Protein AF-A0A938SNC1-F1 (afdb_monomer)

Mean predicted aligned error: 6.51 Å

Solvent-accessible surface area (backbone atoms only — not comparable to full-atom values): 7440 Å² total; per-residue (Å²): 130,82,92,75,80,86,64,64,40,86,34,66,100,73,58,85,70,53,73,64,35,49,52,52,16,51,51,54,41,50,50,54,52,50,52,51,36,42,78,66,65,42,88,71,49,52,56,60,59,54,48,33,50,48,23,56,65,70,39,36,53,66,60,28,25,71,65,39,97,52,37,66,61,53,46,50,62,53,40,74,70,48,81,53,77,78,53,66,74,35,69,43,55,79,89,51,32,76,94,62,23,64,58,42,55,50,52,52,52,54,48,51,55,50,53,54,52,53,59,74,67,51,75,79,86,127

Nearest PDB structures (foldseek):
  4s26-assembly1_A  TM=9.920E-01  e=8.866E-11  Arabidopsis thaliana
  3epm-assembly1_A  TM=1.001E+00  e=2.089E-06  Caulobacter vibrioides
  3epn-assembly1_B  TM=9.983E-01  e=3.201E-06  Caulobacter vibrioides
  4n7q-assembly1_A  TM=1.006E+00  e=2.666E-06  Arabidopsis thaliana
  3epm-assembly1_B  TM=1.001E+00  e=3.617E-06  Caulobacter vibrioides

Radius of gyration: 20.91 Å; Cα contacts (8 Å, |Δi|>4): 77; chains: 1; bounding box: 70×21×53 Å

pLDDT: mean 89.69, std 10.83, range [53.19, 98.12]

Sequence (126 aa):
GAAMICYVTPKEHLGLPNCDDVRQGVVASKIAAHAADVARHRPGARDRDDAISRARFAFDWDTQFQLALDPETARAYHDEALPEDAFKNAHYCSMCGPKYCAMRITGDIQQQLRDEQIDLQRPPCQ

Secondary structure (DSSP, 8-state):
--S------TTTTTS---HHHHHHHHHHHHHHHHHHHHHTT-TTTTHHHHHHHHHHHHT-HHHHHHHSSSHHHHHHHHHHH--SGGGGG-SS-TTTHHHH-HHHHHHHHHHHHHHHHHHHHSPPP-

Structure (mmCIF, N/CA/C/O backbone):
data_AF-A0A938SNC1-F1
#
_entry.id   AF-A0A938SNC1-F1
#
loop_
_atom_site.group_PDB
_atom_site.id
_atom_site.type_symbol
_atom_site.label_atom_id
_atom_site.label_alt_id
_atom_site.label_comp_id
_atom_site.label_asym_id
_atom_site.label_entity_id
_atom_site.label_seq_id
_atom_site.pdbx_PDB_ins_code
_atom_site.Cartn_x
_atom_site.Cartn_y
_atom_site.Cartn_z
_atom_site.occupancy
_atom_site.B_iso_or_equiv
_atom_site.auth_seq_id
_atom_site.auth_comp_id
_atom_site.auth_asym_id
_atom_site.auth_atom_id
_atom_site.pdbx_PDB_model_num
ATOM 1 N N . GLY A 1 1 ? -3.159 8.374 -22.625 1.00 85.56 1 GLY A N 1
ATOM 2 C CA . GLY A 1 1 ? -2.008 8.031 -21.765 1.00 85.56 1 GLY A CA 1
ATOM 3 C C . GLY A 1 1 ? -1.275 6.840 -22.344 1.00 85.56 1 GLY A C 1
ATOM 4 O O . GLY A 1 1 ? -1.827 6.203 -23.237 1.00 85.56 1 GLY A O 1
ATOM 5 N N . ALA A 1 2 ? -0.066 6.554 -21.856 1.00 92.12 2 ALA A N 1
ATOM 6 C CA . ALA A 1 2 ? 0.706 5.383 -22.274 1.00 92.12 2 ALA A CA 1
ATOM 7 C C . ALA A 1 2 ? -0.062 4.079 -21.996 1.00 92.12 2 ALA A C 1
ATOM 9 O O . ALA A 1 2 ? -0.799 3.984 -21.013 1.00 92.12 2 ALA A O 1
ATOM 10 N N . ALA A 1 3 ? 0.091 3.098 -22.887 1.00 94.25 3 ALA A N 1
ATOM 11 C CA . ALA A 1 3 ? -0.534 1.781 -22.755 1.00 94.25 3 ALA A CA 1
ATOM 12 C C . ALA A 1 3 ? 0.344 0.781 -21.982 1.00 94.25 3 ALA A C 1
ATOM 14 O O . ALA A 1 3 ? -0.158 -0.230 -21.504 1.00 94.25 3 ALA A O 1
ATOM 15 N N . MET A 1 4 ? 1.642 1.068 -21.861 1.00 96.25 4 MET A N 1
ATOM 16 C CA . MET A 1 4 ? 2.639 0.222 -21.216 1.00 96.25 4 MET A CA 1
ATOM 17 C C . MET A 1 4 ? 3.704 1.108 -20.563 1.00 96.25 4 MET A C 1
ATOM 19 O O . MET A 1 4 ? 4.060 2.151 -21.113 1.00 96.25 4 MET A O 1
ATOM 23 N N . ILE A 1 5 ? 4.183 0.693 -19.389 1.00 95.94 5 ILE A N 1
ATOM 24 C CA . ILE A 1 5 ? 5.272 1.335 -18.650 1.00 95.94 5 ILE A CA 1
ATOM 25 C C . ILE A 1 5 ? 6.378 0.288 -18.505 1.00 95.94 5 ILE A C 1
ATOM 27 O O . ILE A 1 5 ? 6.170 -0.736 -17.854 1.00 95.94 5 ILE A O 1
ATOM 31 N N . CYS A 1 6 ? 7.531 0.522 -19.134 1.00 97.75 6 CYS A N 1
ATOM 32 C CA . CYS A 1 6 ? 8.728 -0.271 -18.865 1.00 97.75 6 CYS A CA 1
ATOM 33 C C . CYS A 1 6 ? 9.261 0.127 -17.485 1.00 97.75 6 CYS A C 1
ATOM 35 O O . CYS A 1 6 ? 9.400 1.319 -17.204 1.00 97.75 6 CYS A O 1
ATOM 37 N N . TYR A 1 7 ? 9.502 -0.855 -16.619 1.00 97.31 7 TYR A N 1
ATOM 38 C CA . TYR A 1 7 ? 9.973 -0.588 -15.267 1.00 97.31 7 TYR A CA 1
ATOM 39 C C . TYR A 1 7 ? 11.442 -0.171 -15.270 1.00 97.31 7 TYR A C 1
ATOM 41 O O . TYR A 1 7 ? 12.217 -0.584 -16.129 1.00 97.31 7 TYR A O 1
ATOM 49 N N . VAL A 1 8 ? 11.812 0.631 -14.279 1.00 98.00 8 VAL A N 1
ATOM 50 C CA . VAL A 1 8 ? 13.193 1.043 -14.025 1.00 98.00 8 VAL A CA 1
ATOM 51 C C . VAL A 1 8 ? 13.594 0.479 -12.668 1.00 98.00 8 VAL A C 1
ATOM 53 O O . VAL A 1 8 ? 12.822 0.562 -11.710 1.00 98.00 8 VAL A O 1
ATOM 56 N N . THR A 1 9 ? 14.770 -0.143 -12.589 1.00 98.12 9 THR A N 1
ATOM 57 C CA . THR A 1 9 ? 15.273 -0.713 -11.328 1.00 98.12 9 THR A CA 1
ATOM 58 C C . THR A 1 9 ? 16.068 0.328 -10.535 1.00 98.12 9 THR A C 1
ATOM 60 O O . THR A 1 9 ? 16.577 1.281 -11.128 1.00 98.12 9 THR A O 1
ATOM 63 N N . PRO A 1 10 ? 16.258 0.152 -9.215 1.00 97.81 10 PRO A N 1
ATOM 64 C CA . PRO A 1 10 ? 17.120 1.038 -8.425 1.00 97.81 10 PRO A CA 1
ATOM 65 C C . PRO A 1 10 ? 18.568 1.130 -8.934 1.00 97.81 10 PRO A C 1
ATOM 67 O O . PRO A 1 10 ? 19.249 2.119 -8.677 1.00 97.81 10 PRO A O 1
ATOM 70 N N . LYS A 1 11 ? 19.040 0.109 -9.661 1.00 97.12 11 LYS A N 1
ATOM 71 C CA . LYS A 1 11 ? 20.389 0.046 -10.242 1.00 97.12 11 LYS A CA 1
ATOM 72 C C . LYS A 1 11 ? 20.491 0.583 -11.664 1.00 97.12 11 LYS A C 1
ATOM 74 O O . LYS A 1 11 ? 21.549 0.446 -12.280 1.00 97.12 11 LYS A O 1
ATOM 79 N N . GLU A 1 12 ? 19.436 1.190 -12.194 1.00 96.88 12 GLU A N 1
ATOM 80 C CA . GLU A 1 12 ? 19.498 1.815 -13.511 1.00 96.88 12 GLU A CA 1
ATOM 81 C C . GLU A 1 12 ? 20.674 2.801 -13.583 1.00 96.88 12 GLU A C 1
ATOM 83 O O . GLU A 1 12 ? 20.874 3.617 -12.685 1.00 96.88 12 GLU A O 1
ATOM 88 N N . HIS A 1 13 ? 21.482 2.684 -14.640 1.00 97.81 13 HIS A N 1
ATOM 89 C CA . HIS A 1 13 ? 22.741 3.420 -14.842 1.00 97.81 13 HIS A CA 1
ATOM 90 C C . HIS A 1 13 ? 23.876 3.134 -13.832 1.00 97.81 13 HIS A C 1
ATOM 92 O O . HIS A 1 13 ? 24.921 3.779 -13.905 1.00 97.81 13 HIS A O 1
ATOM 98 N N . LEU A 1 14 ? 23.715 2.170 -12.919 1.00 97.38 14 LEU A N 1
ATOM 99 C CA . LEU A 1 14 ? 24.711 1.815 -11.896 1.00 97.38 14 LEU A CA 1
ATOM 100 C C . LEU A 1 14 ? 25.253 0.387 -12.051 1.00 97.38 14 LEU A C 1
ATOM 102 O O . LEU A 1 14 ? 26.400 0.125 -11.694 1.00 97.38 14 LEU A O 1
ATOM 106 N N . GLY A 1 15 ? 24.462 -0.547 -12.586 1.00 95.69 15 GLY A N 1
ATOM 107 C CA . GLY A 1 15 ? 24.902 -1.922 -12.818 1.00 95.69 15 GLY A CA 1
ATOM 108 C C . GLY A 1 15 ? 23.759 -2.882 -13.136 1.00 95.69 15 GLY A C 1
ATOM 109 O O . GLY A 1 15 ? 22.617 -2.473 -13.322 1.00 95.69 15 GLY A O 1
ATOM 110 N N . LEU A 1 16 ? 24.069 -4.180 -13.188 1.00 97.69 16 LEU A N 1
ATOM 111 C CA . LEU A 1 16 ? 23.053 -5.209 -13.408 1.00 97.69 16 LEU A CA 1
ATOM 112 C C . LEU A 1 16 ? 22.197 -5.419 -12.142 1.00 97.69 16 LEU A C 1
ATOM 114 O O . LEU A 1 16 ? 22.750 -5.508 -11.036 1.00 97.69 16 LEU A O 1
ATOM 118 N N . PRO A 1 17 ? 20.862 -5.518 -12.282 1.00 97.44 17 PRO A N 1
ATOM 119 C CA . PRO A 1 17 ? 19.963 -5.744 -11.158 1.00 97.44 17 PRO A CA 1
ATOM 120 C C . PRO A 1 17 ? 20.083 -7.173 -10.614 1.00 97.44 17 PRO A C 1
ATOM 122 O O . PRO A 1 17 ? 20.299 -8.126 -11.363 1.00 97.44 17 PRO A O 1
ATOM 125 N N . ASN A 1 18 ? 19.921 -7.321 -9.300 1.00 97.44 18 ASN A N 1
ATOM 126 C CA . ASN A 1 18 ? 19.681 -8.611 -8.651 1.00 97.44 18 ASN A CA 1
ATOM 127 C C . ASN A 1 18 ? 18.163 -8.871 -8.511 1.00 97.44 18 ASN A C 1
ATOM 129 O O . ASN A 1 18 ? 17.340 -8.069 -8.954 1.00 97.44 18 ASN A O 1
ATOM 133 N N . CYS A 1 19 ? 17.778 -9.995 -7.898 1.00 97.25 19 CYS A N 1
ATOM 134 C CA . CYS A 1 19 ? 16.367 -10.359 -7.722 1.00 97.25 19 CYS A CA 1
ATOM 135 C C . CYS A 1 19 ? 15.554 -9.301 -6.952 1.00 97.25 19 CYS A C 1
ATOM 137 O O . CYS A 1 19 ? 14.408 -9.031 -7.318 1.00 97.25 19 CYS A O 1
ATOM 139 N N . ASP A 1 20 ? 16.143 -8.676 -5.932 1.00 96.56 20 ASP A N 1
ATOM 140 C CA . ASP A 1 20 ? 15.462 -7.671 -5.110 1.00 96.56 20 ASP A CA 1
ATOM 141 C C . ASP A 1 20 ? 15.265 -6.363 -5.880 1.00 96.56 20 ASP A C 1
ATOM 143 O O . ASP A 1 20 ? 14.184 -5.775 -5.831 1.00 96.56 20 ASP A O 1
ATOM 147 N N . ASP A 1 21 ? 16.265 -5.944 -6.661 1.00 97.38 21 ASP A N 1
ATOM 148 C CA . ASP A 1 21 ? 16.175 -4.766 -7.531 1.00 97.38 21 ASP A CA 1
ATOM 149 C C . ASP A 1 21 ? 15.042 -4.924 -8.561 1.00 97.38 21 ASP A C 1
ATOM 151 O O . ASP A 1 21 ? 14.286 -3.983 -8.827 1.00 97.38 21 ASP A O 1
ATOM 155 N N . VAL A 1 22 ? 14.894 -6.134 -9.118 1.00 97.75 22 VAL A N 1
ATOM 156 C CA . VAL A 1 22 ? 13.799 -6.471 -10.038 1.00 97.75 22 VAL A CA 1
ATOM 157 C C . VAL A 1 22 ? 12.452 -6.418 -9.316 1.00 97.75 22 VAL A C 1
ATOM 159 O O . VAL A 1 22 ? 11.525 -5.780 -9.821 1.00 97.75 22 VAL A O 1
ATOM 162 N N . ARG A 1 23 ? 12.328 -7.032 -8.128 1.00 96.44 23 ARG A N 1
ATOM 163 C CA . ARG A 1 23 ? 11.091 -6.998 -7.325 1.00 96.44 23 ARG A CA 1
ATOM 164 C C . ARG A 1 23 ? 10.657 -5.559 -7.045 1.00 96.44 23 ARG A C 1
ATOM 166 O O . ARG A 1 23 ? 9.507 -5.212 -7.314 1.00 96.44 23 ARG A O 1
ATOM 173 N N . GLN A 1 24 ? 11.576 -4.711 -6.584 1.00 97.19 24 GLN A N 1
ATOM 174 C CA . GLN A 1 24 ? 11.299 -3.304 -6.282 1.00 97.19 24 GLN A CA 1
ATOM 175 C C . GLN A 1 24 ? 10.834 -2.528 -7.520 1.00 97.19 24 GLN A C 1
ATOM 177 O O . GLN A 1 24 ? 9.813 -1.840 -7.464 1.00 97.19 24 GLN A O 1
ATOM 182 N N . GLY A 1 25 ? 11.522 -2.681 -8.657 1.00 97.75 25 GLY A N 1
ATOM 183 C CA . GLY A 1 25 ? 11.141 -2.014 -9.906 1.00 97.75 25 GLY A CA 1
ATOM 184 C C . GLY A 1 25 ? 9.759 -2.441 -10.420 1.00 97.75 25 GLY A C 1
ATOM 185 O O . GLY A 1 25 ? 8.956 -1.602 -10.847 1.00 97.75 25 GLY A O 1
ATOM 186 N N . VAL A 1 26 ? 9.436 -3.735 -10.322 1.00 97.69 26 VAL A N 1
ATOM 187 C CA . VAL A 1 26 ? 8.117 -4.269 -10.694 1.00 97.69 26 VAL A CA 1
ATOM 188 C C . VAL A 1 26 ? 7.022 -3.734 -9.771 1.00 97.69 26 VAL A C 1
ATOM 190 O O . VAL A 1 26 ? 5.982 -3.292 -10.263 1.00 97.69 26 VAL A O 1
ATOM 193 N N . VAL A 1 27 ? 7.232 -3.739 -8.451 1.00 97.88 27 VAL A N 1
ATOM 194 C CA . VAL A 1 27 ? 6.250 -3.213 -7.485 1.00 97.88 27 VAL A CA 1
ATOM 195 C C . VAL A 1 27 ? 6.026 -1.715 -7.703 1.00 97.88 27 VAL A C 1
ATOM 197 O O . VAL A 1 27 ? 4.874 -1.292 -7.814 1.00 97.88 27 VAL A O 1
ATOM 200 N N . ALA A 1 28 ? 7.091 -0.925 -7.869 1.00 98.12 28 ALA A N 1
ATOM 201 C CA . ALA A 1 28 ? 6.995 0.509 -8.148 1.00 98.12 28 ALA A CA 1
ATOM 202 C C . ALA A 1 28 ? 6.195 0.798 -9.428 1.00 98.12 28 ALA A C 1
ATOM 204 O O . ALA A 1 28 ? 5.319 1.666 -9.450 1.00 98.12 28 ALA A O 1
ATOM 205 N N . SER A 1 29 ? 6.426 0.019 -10.484 1.00 97.94 29 SER A N 1
ATOM 206 C CA . SER A 1 29 ? 5.712 0.194 -11.753 1.00 97.94 29 SER A CA 1
ATOM 207 C C . SER A 1 29 ? 4.252 -0.249 -11.673 1.00 97.94 29 SER A C 1
ATOM 209 O O . SER A 1 29 ? 3.392 0.386 -12.282 1.00 97.94 29 SER A O 1
ATOM 211 N N . LYS A 1 30 ? 3.934 -1.281 -10.877 1.00 97.69 30 LYS A N 1
ATOM 212 C CA . LYS A 1 30 ? 2.545 -1.660 -10.568 1.00 97.69 30 LYS A CA 1
ATOM 213 C C . LYS A 1 30 ? 1.808 -0.550 -9.818 1.00 97.69 30 LYS A C 1
ATOM 215 O O . LYS A 1 30 ? 0.655 -0.284 -10.147 1.00 97.69 30 LYS A O 1
ATOM 220 N N . ILE A 1 31 ? 2.462 0.116 -8.860 1.00 97.94 31 ILE A N 1
ATOM 221 C CA . ILE A 1 31 ? 1.899 1.289 -8.167 1.00 97.94 31 ILE A CA 1
ATOM 222 C C . ILE A 1 31 ? 1.599 2.397 -9.181 1.00 97.94 31 ILE A C 1
ATOM 224 O O . ILE A 1 31 ? 0.483 2.911 -9.212 1.00 97.94 31 ILE A O 1
ATOM 228 N N . ALA A 1 32 ? 2.566 2.736 -10.040 1.00 98.06 32 ALA A N 1
ATOM 229 C CA . ALA A 1 32 ? 2.402 3.788 -11.041 1.00 98.06 32 ALA A CA 1
ATOM 230 C C . ALA A 1 32 ? 1.270 3.482 -12.039 1.00 98.06 32 ALA A C 1
ATOM 2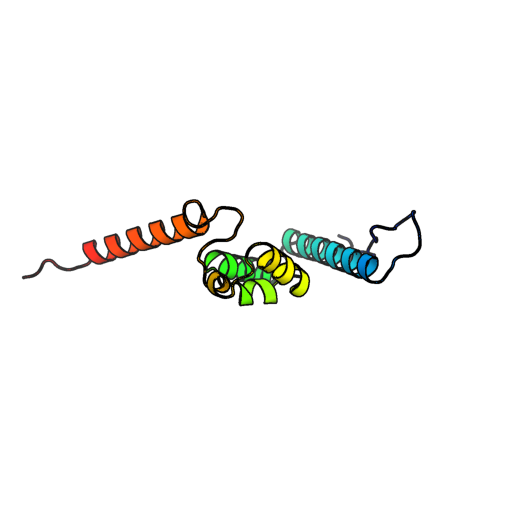32 O O . ALA A 1 32 ? 0.452 4.354 -12.337 1.00 98.06 32 ALA A O 1
ATOM 233 N N . ALA A 1 33 ? 1.194 2.241 -12.524 1.00 97.69 33 ALA A N 1
ATOM 234 C CA . ALA A 1 33 ? 0.136 1.799 -13.426 1.00 97.69 33 ALA A CA 1
ATOM 235 C C . ALA A 1 33 ? -1.249 1.871 -12.761 1.00 97.69 33 ALA A C 1
ATOM 237 O O . ALA A 1 33 ? -2.171 2.449 -13.333 1.00 97.69 33 ALA A O 1
ATOM 238 N N . HIS A 1 34 ? -1.375 1.368 -11.529 1.00 97.69 34 HIS A N 1
ATOM 239 C CA . HIS A 1 34 ? -2.621 1.421 -10.760 1.00 97.69 34 HIS A CA 1
ATOM 240 C C . HIS A 1 34 ? -3.071 2.861 -10.485 1.00 97.69 34 HIS A C 1
ATOM 242 O O . HIS A 1 34 ? -4.225 3.212 -10.720 1.00 97.69 34 HIS A O 1
ATOM 248 N N . ALA A 1 35 ? -2.149 3.734 -10.074 1.00 97.94 35 ALA A N 1
ATOM 249 C CA . ALA A 1 35 ? -2.437 5.152 -9.869 1.00 97.94 35 ALA A CA 1
ATOM 250 C C . ALA A 1 35 ? -2.943 5.826 -11.157 1.00 97.94 35 ALA A C 1
ATOM 252 O O . ALA A 1 35 ? -3.886 6.620 -11.118 1.00 97.94 35 ALA A O 1
ATOM 253 N N . ALA A 1 36 ? -2.364 5.478 -12.311 1.00 97.69 36 ALA A N 1
ATOM 254 C CA . ALA A 1 36 ? -2.837 5.956 -13.604 1.00 97.69 36 ALA A CA 1
ATOM 255 C C . ALA A 1 36 ? -4.237 5.417 -13.951 1.00 97.69 36 ALA A C 1
ATOM 257 O O . ALA A 1 36 ? -5.048 6.159 -14.509 1.00 97.69 36 ALA A O 1
ATOM 258 N N . ASP A 1 37 ? -4.548 4.163 -13.615 1.00 97.44 37 ASP A N 1
ATOM 259 C CA . ASP A 1 37 ? -5.878 3.579 -13.820 1.00 97.44 37 ASP A CA 1
ATOM 260 C C . ASP A 1 37 ? -6.947 4.266 -12.957 1.00 97.44 37 ASP A C 1
ATOM 262 O O . ASP A 1 37 ? -8.020 4.607 -13.469 1.00 97.44 37 ASP A O 1
ATOM 266 N N . VAL A 1 38 ? -6.629 4.559 -11.691 1.00 97.75 38 VAL A N 1
ATOM 267 C CA . VAL A 1 38 ? -7.492 5.326 -10.779 1.00 97.75 38 VAL A CA 1
ATOM 268 C C . VAL A 1 38 ? -7.713 6.749 -11.297 1.00 97.75 38 VAL A C 1
ATOM 270 O O . VAL A 1 38 ? -8.858 7.179 -11.422 1.00 97.75 38 VAL A O 1
ATOM 273 N N . ALA A 1 39 ? -6.650 7.469 -11.673 1.00 97.25 39 ALA A N 1
ATOM 274 C CA . ALA A 1 39 ? -6.750 8.838 -12.194 1.00 97.25 39 ALA A CA 1
ATOM 275 C C . ALA A 1 39 ? -7.570 8.923 -13.495 1.00 97.25 39 ALA A C 1
ATOM 277 O O . ALA A 1 39 ? -8.230 9.924 -13.779 1.00 97.25 39 ALA A O 1
ATOM 278 N N . ARG A 1 40 ? -7.555 7.852 -14.294 1.00 96.31 40 ARG A N 1
ATOM 279 C CA . ARG A 1 40 ? -8.342 7.728 -15.526 1.00 96.31 40 ARG A CA 1
ATOM 280 C C . ARG A 1 40 ? -9.760 7.213 -15.297 1.00 96.31 40 ARG A C 1
ATOM 282 O O . ARG A 1 40 ? -10.473 7.031 -16.280 1.00 96.31 40 ARG A O 1
ATOM 289 N N . HIS A 1 41 ? -10.162 7.001 -14.044 1.00 96.00 41 HIS A N 1
ATOM 290 C CA . HIS A 1 41 ? -11.488 6.514 -13.671 1.00 96.00 41 HIS A CA 1
ATOM 291 C C . HIS A 1 41 ? -11.837 5.192 -14.370 1.00 96.00 41 HIS A C 1
ATOM 293 O O . HIS A 1 41 ? -12.957 5.002 -14.847 1.00 96.00 41 HIS A O 1
ATOM 299 N N . ARG A 1 42 ? -10.865 4.274 -14.487 1.00 96.31 42 ARG A N 1
ATOM 300 C CA . ARG A 1 42 ? -11.146 2.961 -15.075 1.00 96.31 42 ARG A CA 1
ATOM 301 C C . ARG A 1 42 ? -12.133 2.193 -14.185 1.00 96.31 42 ARG A C 1
ATOM 303 O O . ARG A 1 42 ? -11.968 2.210 -12.962 1.00 96.31 42 ARG A O 1
ATOM 310 N N . PRO A 1 43 ? -13.145 1.521 -14.766 1.00 97.81 43 PRO A N 1
ATOM 311 C CA . PRO A 1 43 ? -14.102 0.740 -13.988 1.00 97.81 43 PRO A CA 1
ATOM 312 C C . PRO A 1 43 ? -13.389 -0.280 -13.093 1.00 97.81 43 PRO A C 1
ATOM 314 O O . PRO A 1 43 ? -12.500 -0.989 -13.560 1.00 97.81 43 PRO A O 1
ATOM 317 N N . GLY A 1 44 ? -13.755 -0.317 -11.812 1.00 96.69 44 GLY A N 1
ATOM 318 C CA . GLY A 1 44 ? -13.185 -1.225 -10.811 1.00 96.69 44 GLY A CA 1
ATOM 319 C C . GLY A 1 44 ? -11.773 -0.884 -10.320 1.00 96.69 44 GLY A C 1
ATOM 320 O O . GLY A 1 44 ? -11.267 -1.546 -9.418 1.00 96.69 44 GLY A O 1
ATOM 321 N N . ALA A 1 45 ? -11.126 0.164 -10.849 1.00 96.44 45 ALA A N 1
ATOM 322 C CA . ALA A 1 45 ? -9.759 0.513 -10.453 1.00 96.44 45 ALA A CA 1
ATOM 323 C C . ALA A 1 45 ? -9.647 0.885 -8.969 1.00 96.44 45 ALA A C 1
ATOM 325 O O . ALA A 1 45 ? -8.619 0.628 -8.365 1.00 96.44 45 ALA A O 1
ATOM 326 N N . ARG A 1 46 ? -10.701 1.457 -8.374 1.00 97.38 46 ARG A N 1
ATOM 327 C CA . ARG A 1 46 ? -10.722 1.857 -6.957 1.00 97.38 46 ARG A CA 1
ATOM 328 C C . ARG A 1 46 ? -11.195 0.766 -6.002 1.00 97.38 46 ARG A C 1
ATOM 330 O O . ARG A 1 46 ? -11.033 0.921 -4.796 1.00 97.38 46 ARG A O 1
ATOM 337 N N . ASP A 1 47 ? -11.762 -0.329 -6.505 1.00 97.69 47 ASP A N 1
ATOM 338 C CA . ASP A 1 47 ? -12.413 -1.338 -5.660 1.00 97.69 47 ASP A CA 1
ATOM 339 C C . ASP A 1 47 ? -11.425 -1.943 -4.660 1.00 97.69 47 ASP A C 1
ATOM 341 O O . ASP A 1 47 ? -11.747 -2.148 -3.486 1.00 97.69 47 ASP A O 1
ATOM 345 N N . ARG A 1 48 ? -10.189 -2.171 -5.118 1.00 96.38 48 ARG A N 1
ATOM 346 C CA . ARG A 1 48 ? -9.095 -2.660 -4.285 1.00 96.38 48 ARG A CA 1
ATOM 347 C C . ARG A 1 48 ? -8.652 -1.633 -3.245 1.00 96.38 48 ARG A C 1
ATOM 349 O O . ARG A 1 48 ? -8.448 -2.020 -2.098 1.00 96.38 48 ARG A O 1
ATOM 356 N N . ASP A 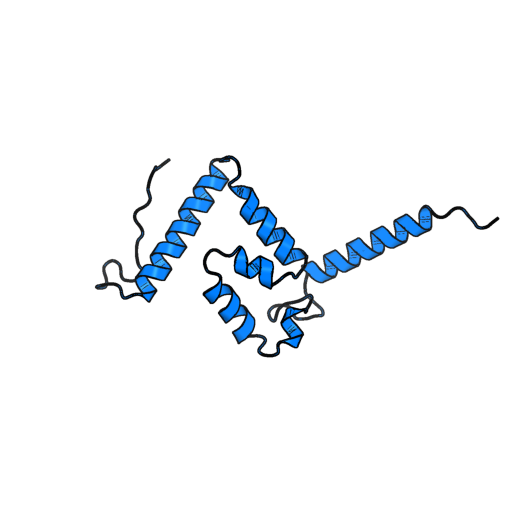1 49 ? -8.508 -0.361 -3.619 1.00 97.94 49 ASP A N 1
ATOM 357 C CA . ASP A 1 49 ? -8.142 0.738 -2.711 1.00 97.94 49 ASP A CA 1
ATOM 358 C C . ASP A 1 49 ? -9.183 0.911 -1.607 1.00 97.94 49 ASP A C 1
ATOM 360 O O . ASP A 1 49 ? -8.844 1.055 -0.430 1.00 97.94 49 ASP A O 1
ATOM 364 N N . ASP A 1 50 ? -10.460 0.844 -1.971 1.00 98.00 50 ASP A N 1
ATOM 365 C CA . ASP A 1 50 ? -11.548 0.959 -1.016 1.00 98.00 50 ASP A CA 1
ATOM 366 C C . ASP A 1 50 ? -11.609 -0.290 -0.117 1.00 98.00 50 ASP A C 1
ATOM 368 O O . ASP A 1 50 ? -11.830 -0.172 1.088 1.00 98.00 50 ASP A O 1
ATOM 372 N N . ALA A 1 51 ? -11.361 -1.491 -0.657 1.00 98.12 51 ALA A N 1
ATOM 373 C CA . ALA A 1 51 ? -11.311 -2.728 0.125 1.00 98.12 51 ALA A CA 1
ATOM 374 C C . ALA A 1 51 ? -10.156 -2.737 1.138 1.00 98.12 51 ALA A C 1
ATOM 376 O O . ALA A 1 51 ? -10.389 -3.005 2.317 1.00 98.12 51 ALA A O 1
ATOM 377 N N . ILE A 1 52 ? -8.937 -2.383 0.716 1.00 97.81 52 ILE A N 1
ATOM 378 C CA . ILE A 1 52 ? -7.781 -2.327 1.623 1.00 97.81 52 ILE A CA 1
ATOM 379 C C . ILE A 1 52 ? -7.941 -1.211 2.662 1.00 97.81 52 ILE A C 1
ATOM 381 O O . ILE A 1 52 ? -7.542 -1.380 3.811 1.00 97.81 52 ILE A O 1
ATOM 385 N N . SER A 1 53 ? -8.577 -0.093 2.298 1.00 97.25 53 SER A N 1
ATOM 386 C CA . SER A 1 53 ? -8.864 1.002 3.233 1.00 97.25 53 SER A CA 1
ATOM 387 C C . SER A 1 53 ? -9.917 0.613 4.271 1.00 97.25 53 SER A C 1
ATOM 389 O O . SER A 1 53 ? -9.768 0.953 5.444 1.00 97.25 53 SER A O 1
ATOM 391 N N . ARG A 1 54 ? -10.950 -0.145 3.873 1.00 96.81 54 ARG A N 1
ATOM 392 C CA . ARG A 1 54 ? -11.928 -0.720 4.810 1.00 96.81 54 ARG A CA 1
ATOM 393 C C . ARG A 1 54 ? -11.272 -1.709 5.771 1.00 96.81 54 ARG A C 1
ATOM 395 O O . ARG A 1 54 ? -11.497 -1.593 6.971 1.00 96.81 54 ARG A O 1
ATOM 402 N N . ALA A 1 55 ? -10.432 -2.615 5.267 1.00 95.62 55 ALA A N 1
ATOM 403 C CA . ALA A 1 55 ? -9.683 -3.556 6.104 1.00 95.62 55 ALA A CA 1
ATOM 404 C C . ALA A 1 55 ? -8.785 -2.820 7.113 1.00 95.62 55 ALA A C 1
ATOM 406 O O . ALA A 1 55 ? -8.810 -3.125 8.303 1.00 95.62 55 ALA A O 1
ATOM 407 N N . ARG A 1 56 ? -8.086 -1.767 6.665 1.00 94.44 56 ARG A N 1
ATOM 408 C CA . ARG A 1 56 ? -7.262 -0.909 7.527 1.00 94.44 56 ARG A CA 1
ATOM 409 C C . ARG A 1 56 ? -8.065 -0.257 8.651 1.00 94.44 56 ARG A C 1
ATOM 411 O O . ARG A 1 56 ? -7.619 -0.261 9.793 1.00 94.44 56 ARG A O 1
ATOM 418 N N . PHE A 1 57 ? -9.232 0.305 8.338 1.00 94.38 57 PHE A N 1
ATOM 419 C CA . PHE A 1 57 ? -10.089 0.942 9.342 1.00 94.38 57 PHE A CA 1
ATOM 420 C C . PHE A 1 57 ? -10.678 -0.071 10.333 1.00 94.38 57 PHE A C 1
ATOM 422 O O . PHE A 1 57 ? -10.812 0.232 11.514 1.00 94.38 57 PHE A O 1
ATOM 429 N N . ALA A 1 58 ? -10.993 -1.280 9.862 1.00 92.25 58 ALA A N 1
ATOM 430 C CA . ALA A 1 58 ? -11.491 -2.376 10.688 1.00 92.25 58 ALA A CA 1
ATOM 431 C C . ALA A 1 58 ? -10.396 -3.086 11.505 1.00 92.25 58 ALA A C 1
ATOM 433 O O . ALA A 1 58 ? -10.722 -3.948 12.315 1.00 92.25 58 ALA A O 1
ATOM 434 N N . PH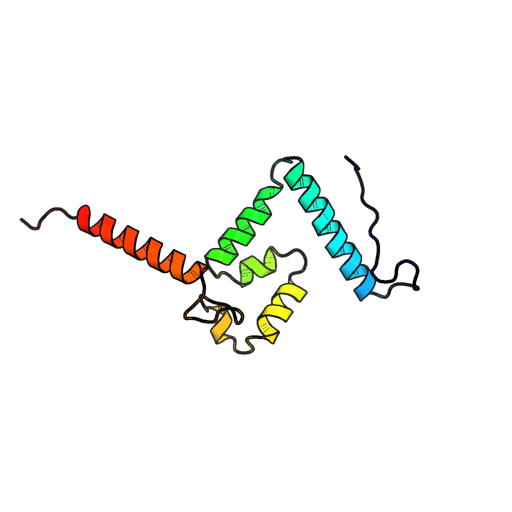E A 1 59 ? -9.121 -2.723 11.314 1.00 91.69 59 PHE A N 1
ATOM 435 C CA . PHE A 1 59 ? -7.964 -3.421 11.884 1.00 91.69 59 PHE A CA 1
ATOM 436 C C . PHE A 1 59 ? -7.894 -4.908 11.492 1.00 91.69 59 PHE A C 1
ATOM 438 O O . PHE A 1 59 ? -7.364 -5.733 12.230 1.00 91.69 59 PHE A O 1
ATOM 445 N N . ASP A 1 60 ? -8.406 -5.243 10.306 1.00 92.38 60 ASP A N 1
ATOM 446 C CA . ASP A 1 60 ? -8.248 -6.561 9.695 1.00 92.38 60 ASP A CA 1
ATOM 447 C C . ASP A 1 60 ? -6.899 -6.616 8.965 1.00 92.38 60 ASP A C 1
ATOM 449 O O . ASP A 1 60 ? -6.777 -6.320 7.768 1.00 92.38 60 ASP A O 1
ATOM 453 N N . TRP A 1 61 ? -5.859 -6.931 9.736 1.00 90.12 61 TRP A N 1
ATOM 454 C CA . TRP A 1 61 ? -4.477 -6.961 9.267 1.00 90.12 61 TRP A CA 1
ATOM 455 C C . TRP A 1 61 ? -4.260 -8.003 8.172 1.00 90.12 61 TRP A C 1
ATOM 457 O O . TRP A 1 61 ? -3.605 -7.708 7.172 1.00 90.12 61 TRP A O 1
ATOM 467 N N . ASP A 1 62 ? -4.841 -9.195 8.307 1.00 91.38 62 ASP A N 1
ATOM 468 C CA . ASP A 1 62 ? -4.652 -10.265 7.330 1.00 91.38 62 ASP A CA 1
ATOM 469 C C . ASP A 1 62 ? -5.272 -9.921 5.979 1.00 91.38 62 ASP A C 1
ATOM 471 O O . ASP A 1 62 ? -4.589 -10.050 4.956 1.00 91.38 62 ASP A O 1
ATOM 475 N N . THR A 1 63 ? -6.500 -9.393 5.956 1.00 94.88 63 THR A N 1
ATOM 476 C CA . THR A 1 63 ? -7.105 -8.907 4.710 1.00 94.88 63 THR A CA 1
ATOM 477 C C . THR A 1 63 ? -6.316 -7.726 4.145 1.00 94.88 63 THR A C 1
ATOM 479 O O . THR A 1 63 ? -6.091 -7.656 2.934 1.00 94.88 63 THR A O 1
ATOM 482 N N . GLN A 1 64 ? -5.823 -6.811 4.991 1.00 95.12 64 GLN A N 1
ATOM 483 C CA . GLN A 1 64 ? -4.982 -5.702 4.534 1.00 95.12 64 GLN A CA 1
ATOM 484 C C . GLN A 1 64 ? -3.709 -6.205 3.833 1.00 95.12 64 GLN A C 1
ATOM 486 O O . GLN A 1 64 ? -3.359 -5.692 2.766 1.00 95.12 64 GLN A O 1
ATOM 491 N N . PHE A 1 65 ? -3.022 -7.201 4.400 1.00 94.88 65 PHE A N 1
ATOM 492 C CA . PHE A 1 65 ? -1.814 -7.775 3.807 1.00 94.88 65 PHE A CA 1
ATOM 493 C C . PHE A 1 65 ? -2.119 -8.525 2.514 1.00 94.88 65 PHE A C 1
ATOM 495 O O . PHE A 1 65 ? -1.422 -8.323 1.524 1.00 94.88 65 PHE A O 1
ATOM 502 N N . GLN A 1 66 ? -3.182 -9.332 2.483 1.00 95.62 66 GLN A N 1
ATOM 503 C CA . GLN A 1 66 ? -3.604 -10.053 1.277 1.00 95.62 66 GLN A CA 1
ATOM 504 C C . GLN A 1 66 ? -3.930 -9.107 0.116 1.00 95.62 66 GLN A C 1
ATOM 506 O O . GLN A 1 66 ? -3.625 -9.409 -1.037 1.00 95.62 66 GLN A O 1
ATOM 511 N N . LEU A 1 67 ? -4.520 -7.946 0.414 1.00 96.62 67 LEU A N 1
ATOM 512 C CA . LEU A 1 67 ? -4.854 -6.939 -0.589 1.00 96.62 67 LEU A CA 1
ATOM 513 C C . LEU A 1 67 ? -3.665 -6.057 -0.992 1.00 96.62 67 LEU A C 1
ATOM 515 O O . LEU A 1 67 ? -3.782 -5.334 -1.985 1.00 96.62 67 LEU A O 1
ATOM 519 N N . ALA A 1 68 ? -2.532 -6.088 -0.284 1.00 96.00 68 ALA A N 1
ATOM 520 C CA . ALA A 1 68 ? -1.353 -5.280 -0.600 1.00 96.00 68 ALA A CA 1
ATOM 521 C C . ALA A 1 68 ? -0.695 -5.693 -1.931 1.00 96.00 68 ALA A C 1
ATOM 523 O O . ALA A 1 68 ? -0.909 -6.783 -2.453 1.00 96.00 68 ALA A O 1
ATOM 524 N N . LEU A 1 69 ? 0.075 -4.787 -2.552 1.00 94.69 69 LEU A N 1
ATOM 525 C CA . LEU A 1 69 ? 0.811 -5.093 -3.797 1.00 94.69 69 LEU A CA 1
ATOM 526 C C . LEU A 1 69 ? 1.994 -6.030 -3.554 1.00 94.69 69 LEU A C 1
ATOM 528 O O . LEU A 1 69 ? 2.388 -6.757 -4.463 1.00 94.69 69 LEU A O 1
ATOM 532 N N . ASP A 1 70 ? 2.516 -5.990 -2.333 1.00 95.81 70 ASP A N 1
ATOM 533 C CA . ASP A 1 70 ? 3.550 -6.873 -1.826 1.00 95.81 70 ASP A CA 1
ATOM 534 C C . ASP A 1 70 ? 3.155 -7.341 -0.407 1.00 95.81 70 ASP A C 1
ATOM 536 O O . ASP A 1 70 ? 3.465 -6.664 0.580 1.00 95.81 70 ASP A O 1
ATOM 540 N N . PRO A 1 71 ? 2.395 -8.450 -0.296 1.00 95.31 71 PRO A N 1
ATOM 541 C CA . PRO A 1 71 ? 1.915 -8.963 0.989 1.00 95.31 71 PRO A CA 1
ATOM 542 C C . PRO A 1 71 ? 3.032 -9.365 1.954 1.00 95.31 71 PRO A C 1
ATOM 544 O O . PRO A 1 71 ? 2.900 -9.167 3.161 1.00 95.31 71 PRO A O 1
ATOM 547 N N . GLU A 1 72 ? 4.128 -9.927 1.435 1.00 93.25 72 GLU A N 1
ATOM 548 C CA . GLU A 1 72 ? 5.247 -10.402 2.255 1.00 93.25 72 GLU A CA 1
ATOM 549 C C . GLU A 1 72 ? 5.957 -9.227 2.924 1.00 93.25 72 GLU A C 1
ATOM 551 O O . GLU A 1 72 ? 6.161 -9.247 4.1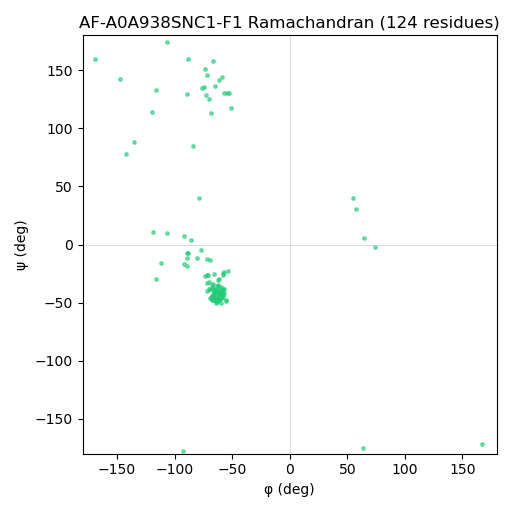36 1.00 93.25 72 GLU A O 1
ATOM 556 N N . THR A 1 73 ? 6.263 -8.171 2.163 1.00 93.81 73 THR A N 1
ATOM 557 C CA . THR A 1 73 ? 6.891 -6.965 2.715 1.00 93.81 73 THR A CA 1
ATOM 558 C C . THR A 1 73 ? 5.969 -6.256 3.703 1.00 93.81 73 THR A C 1
ATOM 560 O O . THR A 1 73 ? 6.421 -5.839 4.767 1.00 93.81 73 THR A O 1
ATOM 563 N N . ALA A 1 74 ? 4.672 -6.150 3.396 1.00 93.19 74 ALA A N 1
ATOM 564 C CA . ALA A 1 74 ? 3.714 -5.507 4.294 1.00 93.19 74 ALA A CA 1
ATOM 565 C C . ALA A 1 74 ? 3.617 -6.225 5.651 1.00 93.19 74 ALA A C 1
ATOM 567 O O . ALA A 1 74 ? 3.582 -5.565 6.691 1.00 93.19 74 ALA A O 1
ATOM 568 N N . ARG A 1 75 ? 3.616 -7.564 5.640 1.00 91.06 75 ARG A N 1
ATOM 569 C CA . ARG A 1 75 ? 3.614 -8.382 6.857 1.00 91.06 75 ARG A CA 1
ATOM 570 C C . ARG A 1 75 ? 4.936 -8.266 7.613 1.00 91.06 75 ARG A C 1
ATOM 572 O O . ARG A 1 75 ? 4.918 -8.019 8.811 1.00 91.06 75 ARG A O 1
ATOM 579 N N . ALA A 1 76 ? 6.067 -8.359 6.912 1.00 91.50 76 ALA A N 1
ATOM 580 C CA . ALA A 1 76 ? 7.389 -8.250 7.524 1.00 91.50 76 ALA A CA 1
ATOM 581 C C . ALA A 1 76 ? 7.578 -6.918 8.272 1.00 91.50 76 ALA A C 1
ATOM 583 O O . ALA A 1 76 ? 8.039 -6.923 9.408 1.00 91.50 76 ALA A O 1
ATOM 584 N N . TYR A 1 77 ? 7.164 -5.791 7.683 1.00 90.88 77 TYR A N 1
ATOM 585 C CA . TYR A 1 77 ? 7.274 -4.475 8.329 1.00 90.88 77 TYR A CA 1
ATOM 586 C C . TYR A 1 77 ? 6.329 -4.290 9.515 1.00 90.88 77 TYR A C 1
ATOM 588 O O . TYR A 1 77 ? 6.660 -3.581 10.463 1.00 90.88 77 TYR A O 1
ATOM 596 N N . HIS A 1 78 ? 5.147 -4.903 9.474 1.00 87.12 78 HIS A N 1
ATOM 597 C CA . HIS A 1 78 ? 4.256 -4.905 10.628 1.00 87.12 78 HIS A CA 1
ATOM 598 C C . HIS A 1 78 ? 4.862 -5.711 11.787 1.00 87.12 78 HIS A C 1
ATOM 600 O O . HIS A 1 78 ? 4.922 -5.226 12.918 1.00 87.12 78 HIS A O 1
ATOM 606 N N . ASP A 1 79 ? 5.350 -6.914 11.484 1.00 84.56 79 ASP A N 1
ATOM 607 C CA . ASP A 1 79 ? 5.836 -7.868 12.480 1.00 84.56 79 ASP A CA 1
ATOM 608 C C . ASP A 1 79 ? 7.202 -7.457 13.067 1.00 84.56 79 ASP A C 1
ATOM 610 O O . ASP A 1 79 ? 7.479 -7.755 14.228 1.00 84.56 79 ASP A O 1
ATOM 614 N N . GLU A 1 80 ? 8.029 -6.701 12.329 1.00 83.56 80 GLU A N 1
ATOM 615 C CA . GLU A 1 80 ? 9.291 -6.127 12.832 1.00 83.56 80 GLU A CA 1
ATOM 616 C C . GLU A 1 80 ? 9.072 -5.243 14.071 1.00 83.56 80 GLU A C 1
ATOM 618 O O . GLU A 1 80 ? 9.867 -5.263 15.011 1.00 83.56 80 GLU A O 1
ATOM 623 N N . ALA A 1 81 ? 7.978 -4.479 14.093 1.00 70.44 81 ALA A N 1
ATOM 624 C CA . ALA A 1 81 ? 7.693 -3.539 15.170 1.00 70.44 81 ALA A CA 1
ATOM 625 C C . ALA A 1 81 ? 6.848 -4.137 16.310 1.00 70.44 81 ALA A C 1
ATOM 627 O O . ALA A 1 81 ? 6.770 -3.532 17.382 1.00 70.44 81 ALA A O 1
ATOM 628 N N . LEU A 1 82 ? 6.186 -5.278 16.086 1.00 65.75 82 LEU A N 1
ATOM 629 C CA . LEU A 1 82 ? 5.248 -5.910 17.022 1.00 65.75 82 LEU A CA 1
ATOM 630 C C . LEU A 1 82 ? 5.390 -7.448 16.967 1.00 65.75 82 LEU A C 1
ATOM 632 O O . LEU A 1 82 ? 4.556 -8.117 16.360 1.00 65.75 82 LEU A O 1
ATOM 636 N N . PRO A 1 83 ? 6.427 -8.027 17.604 1.00 60.62 83 PRO A N 1
ATOM 637 C CA . PRO A 1 83 ? 6.764 -9.447 17.455 1.00 60.62 83 PRO A CA 1
ATOM 638 C C . PRO A 1 83 ? 5.793 -10.428 18.137 1.00 60.62 83 PRO A C 1
ATOM 640 O O . PRO A 1 83 ? 5.875 -11.627 17.882 1.00 60.62 83 PRO A O 1
ATOM 643 N N . GLU A 1 84 ? 4.885 -9.969 19.006 1.00 63.66 84 GLU A N 1
ATOM 644 C CA . GLU A 1 84 ? 3.913 -10.859 19.656 1.00 63.66 84 GLU A CA 1
ATOM 645 C C . GLU A 1 84 ? 2.627 -11.000 18.827 1.00 63.66 84 GLU A C 1
ATOM 647 O O . GLU A 1 84 ? 1.968 -10.011 18.497 1.00 63.66 84 GLU A O 1
ATOM 652 N N . ASP A 1 85 ? 2.199 -12.245 18.585 1.00 60.91 85 ASP A N 1
ATOM 653 C CA . ASP A 1 85 ? 0.938 -12.581 17.900 1.00 60.91 85 ASP A CA 1
ATOM 654 C C . ASP A 1 85 ? -0.300 -11.920 18.537 1.00 60.91 85 ASP A C 1
ATOM 656 O O . ASP A 1 85 ? -1.309 -11.704 17.863 1.00 60.91 85 ASP A O 1
ATOM 660 N N . ALA A 1 86 ? -0.217 -11.539 19.818 1.00 57.81 86 ALA A N 1
ATOM 661 C CA . ALA A 1 86 ? -1.261 -10.809 20.533 1.00 57.81 86 ALA A CA 1
ATOM 662 C C . ALA A 1 86 ? -1.628 -9.466 19.868 1.00 57.81 86 ALA A C 1
ATOM 664 O O . ALA A 1 86 ? -2.766 -9.010 19.997 1.00 57.81 86 ALA A O 1
ATOM 665 N N . PHE A 1 87 ? -0.709 -8.850 19.115 1.00 61.41 87 PHE A N 1
ATOM 666 C CA . PHE A 1 87 ? -0.948 -7.565 18.457 1.00 61.41 87 PHE A CA 1
ATOM 667 C C . PHE A 1 87 ? -1.574 -7.677 17.062 1.00 61.41 87 PHE A C 1
ATOM 669 O O . PHE A 1 87 ? -2.026 -6.669 16.528 1.00 61.41 87 PHE A O 1
ATOM 676 N N . LYS A 1 88 ? -1.718 -8.885 16.501 1.00 62.78 88 LYS A N 1
ATOM 677 C CA . LYS A 1 88 ? -2.445 -9.096 15.232 1.00 62.78 88 LYS A CA 1
ATOM 678 C C . LYS A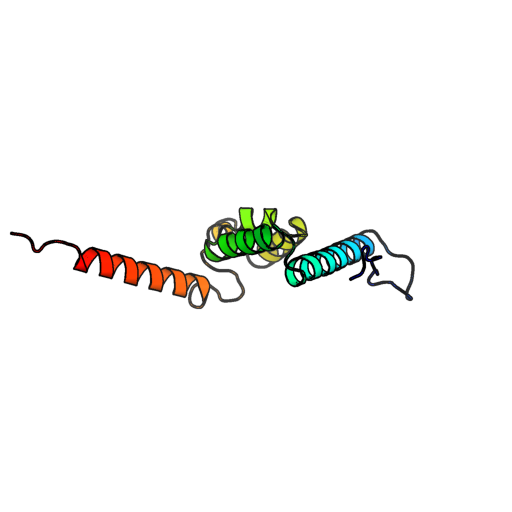 1 88 ? -3.953 -8.865 15.355 1.00 62.78 88 LYS A C 1
ATOM 680 O O . LYS A 1 88 ? -4.624 -8.714 14.347 1.00 62.78 88 LYS A O 1
ATOM 685 N N . ASN A 1 89 ? -4.472 -8.788 16.580 1.00 65.19 89 ASN A N 1
ATOM 686 C CA . ASN A 1 89 ? -5.847 -8.373 16.874 1.00 65.19 89 ASN A CA 1
ATOM 687 C C . ASN A 1 89 ? -5.909 -6.963 17.492 1.00 65.19 89 ASN A C 1
ATOM 689 O O . ASN A 1 89 ? -6.945 -6.558 18.018 1.00 65.19 89 ASN A O 1
ATOM 693 N N . ALA A 1 90 ? -4.799 -6.215 17.499 1.00 71.50 90 ALA A N 1
ATOM 694 C CA . ALA A 1 90 ? -4.770 -4.891 18.100 1.00 71.50 90 ALA A CA 1
ATOM 695 C C . ALA A 1 90 ? -5.454 -3.859 17.197 1.00 71.50 90 ALA A C 1
ATOM 697 O O . ALA A 1 90 ? -5.153 -3.734 16.009 1.00 71.50 90 ALA A O 1
ATOM 698 N N . HIS A 1 91 ? -6.299 -3.027 17.807 1.00 79.31 91 HIS A N 1
ATOM 699 C CA . HIS A 1 91 ? -6.887 -1.845 17.173 1.00 79.31 91 HIS A CA 1
ATOM 700 C C . HIS A 1 91 ? -5.914 -0.650 17.132 1.00 79.31 91 HIS A C 1
ATOM 702 O O . HIS A 1 91 ? -6.290 0.485 17.430 1.00 79.31 91 HIS A O 1
ATOM 708 N N . TYR A 1 92 ? -4.631 -0.903 16.862 1.00 78.19 92 TYR A N 1
ATOM 709 C CA . TYR A 1 92 ? -3.581 0.101 16.681 1.00 78.19 92 TYR A CA 1
ATOM 710 C C . TYR A 1 92 ? -2.310 -0.550 16.117 1.00 78.19 92 TYR A C 1
ATOM 712 O O . TYR A 1 92 ? -2.104 -1.748 16.270 1.00 78.19 92 TYR A O 1
ATOM 720 N N . CYS A 1 93 ? -1.430 0.251 15.515 1.00 81.38 93 CYS A N 1
ATOM 721 C CA . CYS A 1 93 ? -0.065 -0.159 15.171 1.00 81.38 93 CYS A CA 1
ATOM 722 C C . CYS A 1 93 ? 0.971 0.485 16.103 1.00 81.38 93 CYS A C 1
ATOM 724 O O . CYS A 1 93 ? 0.656 1.382 16.895 1.00 81.38 93 CYS A O 1
ATOM 726 N N . SER A 1 94 ? 2.231 0.076 15.953 1.00 82.12 94 SER A N 1
ATOM 727 C CA . SER A 1 94 ? 3.383 0.615 16.687 1.00 82.12 94 SER A CA 1
ATOM 728 C C . SER A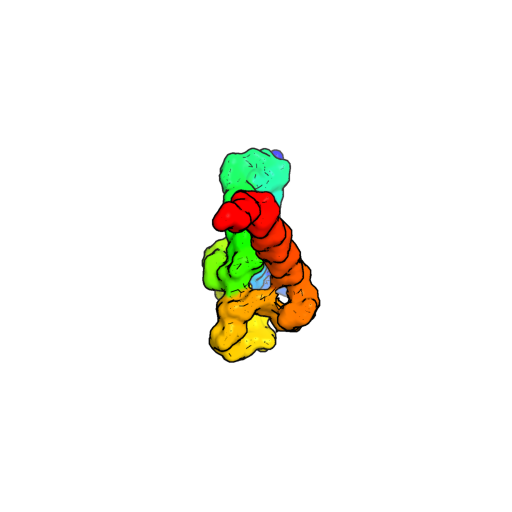 1 94 ? 3.593 2.124 16.503 1.00 82.12 94 SER A C 1
ATOM 730 O O . SER A 1 94 ? 4.142 2.767 17.391 1.00 82.12 94 SER A O 1
ATOM 732 N N 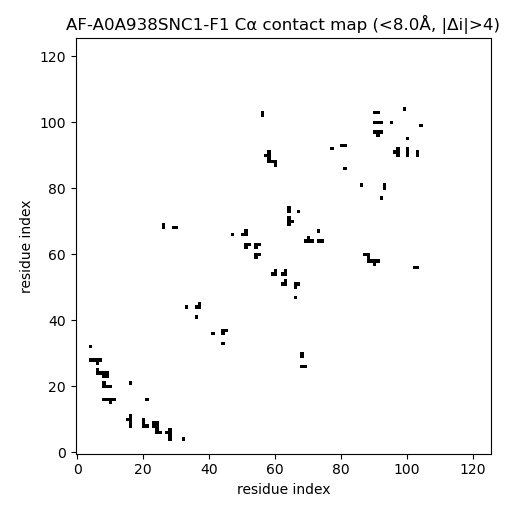. MET A 1 95 ? 3.115 2.713 15.400 1.00 85.00 95 MET A N 1
ATOM 733 C CA . MET A 1 95 ? 3.349 4.129 15.080 1.00 85.00 95 MET A CA 1
ATOM 734 C C . MET A 1 95 ? 2.680 5.105 16.056 1.00 85.00 95 MET A C 1
ATOM 736 O O . MET A 1 95 ? 3.284 6.100 16.442 1.00 85.00 95 MET A O 1
ATOM 740 N N . CYS A 1 96 ? 1.425 4.854 16.438 1.00 86.75 96 CYS A N 1
ATOM 741 C CA . CYS A 1 96 ? 0.661 5.748 17.326 1.00 86.75 96 CYS A CA 1
ATOM 742 C C . CYS A 1 96 ? 0.399 5.124 18.703 1.00 86.75 96 CYS A C 1
ATOM 744 O O . CYS A 1 96 ? -0.000 5.822 19.640 1.00 86.75 96 CYS A O 1
ATOM 746 N N . GLY A 1 97 ? 0.585 3.807 18.821 1.00 82.94 97 GLY A N 1
ATOM 747 C CA . GLY A 1 97 ? 0.231 3.051 20.010 1.00 82.94 97 GLY A CA 1
ATOM 748 C C . GLY A 1 97 ? -1.276 3.066 20.301 1.00 82.94 97 GLY A C 1
ATOM 749 O O . GLY A 1 97 ? -2.078 3.609 19.533 1.00 82.94 97 GLY A O 1
ATOM 750 N N . PRO A 1 98 ? -1.689 2.487 21.440 1.00 84.44 98 PRO A N 1
ATOM 751 C CA . PRO A 1 98 ? -3.099 2.325 21.760 1.00 84.44 98 PRO A CA 1
ATOM 752 C C . PRO A 1 98 ? -3.803 3.672 21.908 1.00 84.44 98 PRO A C 1
ATOM 754 O O . PRO A 1 98 ? -4.846 3.889 21.313 1.00 84.44 98 PRO A O 1
ATOM 757 N N . LYS A 1 99 ? -3.241 4.612 22.672 1.00 84.56 99 LYS A N 1
ATOM 758 C CA . LYS A 1 99 ? -3.965 5.824 23.091 1.00 84.56 99 LYS A CA 1
ATOM 759 C C . LYS A 1 99 ? -4.222 6.840 21.975 1.00 84.56 99 LYS A C 1
ATOM 761 O O . LYS A 1 99 ? -5.181 7.593 22.092 1.00 84.56 99 LYS A O 1
ATOM 766 N N . TYR A 1 100 ? -3.395 6.870 20.931 1.00 89.94 100 TYR A N 1
ATOM 767 C CA . TYR A 1 100 ? -3.389 7.961 19.947 1.00 89.94 100 TYR A CA 1
ATOM 768 C C . TYR A 1 100 ? -3.715 7.511 18.518 1.00 89.94 100 TYR A C 1
ATOM 770 O O . TYR A 1 100 ? -3.554 8.282 17.575 1.00 89.94 100 TYR A O 1
ATOM 778 N N . CYS A 1 101 ? -4.176 6.271 18.324 1.00 92.62 101 CYS A N 1
ATOM 779 C CA . CYS A 1 101 ? -4.584 5.804 17.004 1.00 92.62 101 CYS A CA 1
ATOM 780 C C . CYS A 1 101 ? -5.862 6.525 16.534 1.00 92.62 101 CYS A C 1
ATOM 782 O O . CYS A 1 101 ? -6.946 6.303 17.071 1.00 92.62 101 CYS A O 1
ATOM 784 N N . ALA A 1 102 ? -5.745 7.351 15.490 1.00 92.38 102 ALA A N 1
ATOM 785 C CA . ALA A 1 102 ? -6.857 8.142 14.957 1.00 92.38 102 ALA A CA 1
ATOM 786 C C . ALA A 1 102 ? -8.042 7.287 14.471 1.00 92.38 102 ALA A C 1
ATOM 788 O O . ALA A 1 102 ? -9.197 7.642 14.707 1.00 92.38 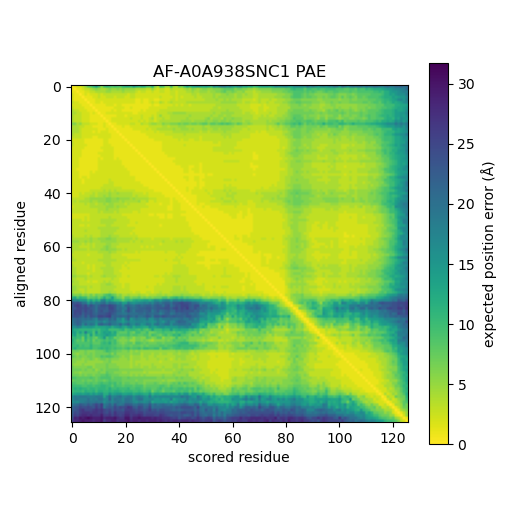102 ALA A O 1
ATOM 789 N N . MET A 1 103 ? -7.766 6.150 13.820 1.00 92.38 103 MET A N 1
ATOM 790 C CA . MET A 1 103 ? -8.809 5.239 13.330 1.00 92.38 103 MET A CA 1
ATOM 791 C C . MET A 1 103 ? -9.591 4.609 14.483 1.00 92.38 103 MET A C 1
ATOM 793 O O . MET A 1 103 ? -10.816 4.575 14.428 1.00 92.38 103 MET A O 1
ATOM 797 N N . ARG A 1 104 ? -8.903 4.214 15.563 1.00 90.88 104 ARG A N 1
ATOM 798 C CA . ARG A 1 104 ? -9.551 3.678 16.764 1.00 90.88 104 ARG A CA 1
ATOM 799 C C . ARG A 1 104 ? -10.433 4.727 17.427 1.00 90.88 104 ARG A C 1
ATOM 801 O O . ARG A 1 104 ? -11.606 4.474 17.641 1.00 90.88 104 ARG A O 1
ATOM 808 N N . ILE A 1 105 ? -9.889 5.924 17.656 1.00 92.94 105 ILE A N 1
ATOM 809 C CA . ILE A 1 105 ? -10.629 7.041 18.262 1.00 92.94 105 ILE A CA 1
ATOM 810 C C . ILE A 1 105 ? -11.878 7.374 17.435 1.00 92.94 105 ILE A C 1
ATOM 812 O O . ILE A 1 105 ? -12.949 7.596 17.986 1.00 92.94 105 ILE A O 1
ATOM 816 N N . THR A 1 106 ? -11.760 7.373 16.107 1.00 93.56 106 THR A N 1
ATOM 817 C CA . THR A 1 106 ? -12.904 7.608 15.217 1.00 93.56 106 THR A CA 1
ATOM 818 C C . THR A 1 106 ? -13.934 6.480 15.323 1.00 93.56 106 THR A C 1
ATOM 820 O O . THR A 1 106 ? -15.129 6.760 15.364 1.00 93.56 106 THR A O 1
ATOM 823 N N . GLY A 1 107 ? -13.494 5.220 15.403 1.00 90.81 107 GLY A N 1
ATOM 824 C CA . GLY A 1 107 ? -14.365 4.069 15.653 1.00 90.81 107 GLY A CA 1
ATOM 825 C C . GLY A 1 107 ? -15.114 4.169 16.986 1.00 90.81 107 GLY A C 1
ATOM 826 O O . GLY A 1 107 ? -16.328 3.967 17.011 1.00 90.81 107 GLY A O 1
ATOM 827 N N . ASP A 1 108 ? -14.417 4.564 18.055 1.00 91.44 108 ASP A N 1
ATOM 828 C CA . ASP A 1 108 ? -14.981 4.763 19.395 1.00 91.44 108 ASP A CA 1
ATOM 829 C C . ASP A 1 108 ? -16.059 5.864 19.380 1.00 91.44 108 ASP A C 1
ATOM 831 O O . ASP A 1 108 ? -17.173 5.647 19.854 1.00 91.44 108 ASP A O 1
ATOM 835 N N . ILE A 1 109 ? -15.773 7.015 18.755 1.00 93.88 109 ILE A N 1
ATOM 836 C CA . ILE A 1 109 ? -16.736 8.122 18.601 1.00 93.88 109 ILE A CA 1
ATOM 837 C C . ILE A 1 109 ? -17.962 7.670 17.800 1.00 93.88 109 ILE A C 1
ATOM 839 O O . ILE A 1 109 ? -19.098 7.950 18.176 1.00 93.88 109 ILE A O 1
ATOM 843 N N . GLN A 1 110 ? -17.760 6.952 16.691 1.00 91.94 110 GLN A N 1
ATOM 844 C CA . GLN A 1 110 ? -18.871 6.439 15.892 1.00 91.94 110 GLN A CA 1
ATOM 845 C C . GLN A 1 110 ? -19.744 5.455 16.678 1.00 91.94 110 GLN A C 1
ATOM 847 O O . GLN A 1 110 ? -20.952 5.416 16.454 1.00 91.94 110 GLN A O 1
ATOM 852 N N . GLN A 1 111 ? -19.152 4.659 17.571 1.00 91.25 111 GLN A N 1
ATOM 853 C CA . GLN A 1 111 ? -19.900 3.747 18.427 1.00 91.25 111 GLN A CA 1
ATOM 854 C C . GLN A 1 111 ? -20.722 4.508 19.468 1.00 91.25 111 GLN A C 1
ATOM 856 O O . GLN A 1 111 ? -21.917 4.258 19.574 1.00 91.25 111 GLN A O 1
ATOM 861 N N . GLN A 1 112 ? -20.123 5.495 20.138 1.00 92.50 112 GLN A N 1
ATOM 862 C CA . GLN A 1 112 ? -20.822 6.357 21.097 1.00 92.50 112 GLN A CA 1
ATOM 863 C C . GLN A 1 112 ? -22.042 7.040 20.468 1.00 92.50 112 GLN A C 1
ATOM 865 O O . GLN A 1 112 ? -23.139 6.962 21.011 1.00 92.50 112 GLN A O 1
ATOM 870 N N . LEU A 1 113 ? -21.883 7.627 19.277 1.00 93.12 113 LEU A N 1
ATOM 871 C CA . LEU A 1 113 ? -22.988 8.276 18.564 1.00 93.12 113 LEU A CA 1
ATOM 872 C C . LEU A 1 113 ? -24.101 7.293 18.167 1.00 93.12 113 LEU A C 1
ATOM 874 O O . LEU A 1 113 ? -25.275 7.660 18.174 1.00 93.12 113 LEU A O 1
ATOM 878 N N . ARG A 1 114 ? -23.755 6.047 17.808 1.00 90.94 114 ARG A N 1
ATOM 879 C CA . ARG A 1 114 ? -24.748 4.997 17.528 1.00 90.94 114 ARG A CA 1
ATOM 880 C C . ARG A 1 114 ? -25.514 4.606 18.788 1.00 90.94 114 ARG A C 1
ATOM 882 O O . ARG A 1 114 ? -26.734 4.484 18.730 1.00 90.94 114 ARG A O 1
ATOM 889 N N . ASP A 1 115 ? -24.815 4.439 19.904 1.00 88.44 115 ASP A N 1
ATOM 890 C CA . ASP A 1 115 ? -25.418 4.048 21.179 1.00 88.44 115 ASP A CA 1
ATOM 891 C C . ASP A 1 115 ? -26.355 5.151 21.707 1.00 88.44 115 ASP A C 1
ATOM 893 O O . ASP A 1 115 ? -27.482 4.861 22.109 1.00 88.44 115 ASP A O 1
ATOM 897 N N . GLU A 1 116 ? -25.952 6.423 21.603 1.00 85.69 116 GLU A N 1
ATOM 898 C CA . GLU A 1 116 ? -26.794 7.586 21.932 1.00 85.69 116 GLU A CA 1
ATOM 899 C C . GLU A 1 116 ? -28.055 7.667 21.052 1.00 85.69 116 GLU A C 1
ATOM 901 O O . GLU A 1 116 ? -29.149 7.952 21.544 1.00 85.69 116 GLU A O 1
ATOM 906 N N . GLN A 1 117 ? -27.940 7.385 19.749 1.00 80.88 117 GLN A N 1
ATOM 907 C CA . GLN A 1 117 ? -29.097 7.345 18.846 1.00 80.88 117 GLN A CA 1
ATOM 908 C C . GLN A 1 117 ? -30.079 6.223 19.194 1.00 80.88 117 GLN A C 1
ATOM 910 O O . GLN A 1 117 ? -31.290 6.425 19.094 1.00 80.88 117 GLN A O 1
ATOM 915 N N . ILE A 1 118 ? -29.577 5.055 19.604 1.00 78.06 118 ILE A N 1
ATOM 916 C CA . ILE A 1 118 ? -30.414 3.934 20.049 1.00 78.06 118 ILE A CA 1
ATOM 917 C C . ILE A 1 118 ? -31.162 4.306 21.335 1.00 78.06 118 ILE A C 1
ATOM 919 O O . ILE A 1 118 ? -32.346 3.989 21.463 1.00 78.06 118 ILE A O 1
ATOM 923 N N . ASP A 1 119 ? -30.508 5.001 22.267 1.00 74.06 119 ASP A N 1
ATOM 924 C CA . ASP A 1 119 ? -31.13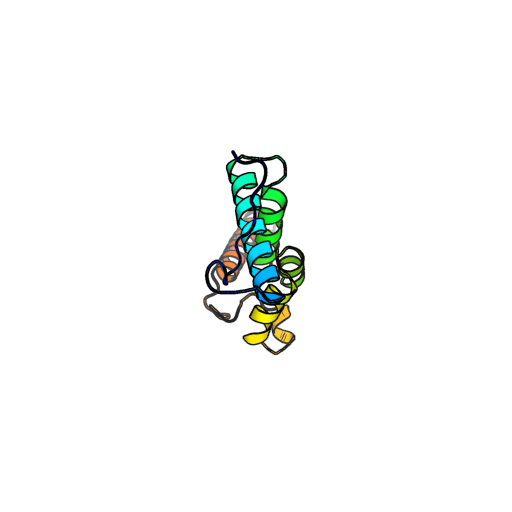0 5.409 23.530 1.00 74.06 119 ASP A CA 1
ATOM 925 C C . ASP A 1 119 ? -32.237 6.455 23.320 1.00 74.06 119 ASP A C 1
ATOM 927 O O . ASP A 1 119 ? -33.319 6.342 23.891 1.00 74.06 119 ASP A O 1
ATOM 931 N N . LEU A 1 120 ? -32.043 7.403 22.395 1.00 74.44 120 LEU A N 1
ATOM 932 C CA . LEU A 1 120 ? -33.081 8.368 21.998 1.00 74.44 120 LEU A CA 1
ATOM 933 C C . LEU A 1 120 ? -34.290 7.724 21.299 1.00 74.44 120 LEU A C 1
ATOM 935 O O . LEU A 1 120 ? -35.381 8.295 21.302 1.00 74.44 120 LEU A O 1
ATOM 939 N N . GLN A 1 121 ? -34.109 6.559 20.673 1.00 73.06 121 GLN A N 1
ATOM 940 C CA . GLN A 1 121 ? -35.174 5.819 19.990 1.00 73.06 121 GLN A CA 1
ATOM 941 C C . GLN A 1 121 ? -35.916 4.841 20.910 1.00 73.06 121 GLN A C 1
ATOM 943 O O . GLN A 1 121 ? -36.932 4.272 20.497 1.00 73.06 121 GLN A O 1
ATOM 948 N N . ARG A 1 122 ? -35.453 4.634 22.151 1.00 69.38 122 ARG A N 1
ATOM 949 C CA . ARG A 1 122 ? -36.178 3.810 23.120 1.00 69.38 122 ARG A CA 1
ATOM 950 C C . ARG A 1 122 ? -37.450 4.534 23.570 1.00 69.38 122 ARG A C 1
ATOM 952 O O . ARG A 1 122 ? -37.370 5.660 24.059 1.00 69.38 122 ARG A O 1
ATOM 959 N N . PRO A 1 123 ? -38.635 3.906 23.445 1.00 67.94 123 PRO A N 1
ATOM 960 C CA . PRO A 1 123 ? -39.849 4.491 23.992 1.00 67.94 123 PRO A CA 1
ATOM 961 C C . PRO A 1 123 ? -39.696 4.628 25.516 1.00 67.94 123 PRO A C 1
ATOM 963 O O . PRO A 1 123 ? -39.120 3.731 26.142 1.00 67.94 123 PRO A O 1
ATOM 966 N N . PRO A 1 124 ? -40.194 5.716 26.132 1.00 73.00 124 PRO A N 1
ATOM 967 C CA . PRO A 1 124 ? -40.177 5.840 27.583 1.00 73.00 124 PRO A CA 1
ATOM 968 C C . PRO A 1 124 ? -40.927 4.645 28.181 1.00 73.00 124 PRO A C 1
ATOM 970 O O . PRO A 1 124 ? -42.028 4.326 27.723 1.00 73.00 124 PRO A O 1
ATOM 973 N N . CYS A 1 125 ? -40.316 3.962 29.156 1.00 70.50 125 CYS A N 1
ATOM 974 C CA . CYS A 1 125 ? -40.982 2.894 29.903 1.00 70.50 125 CYS A CA 1
ATOM 975 C C . CYS A 1 125 ? -42.334 3.412 30.412 1.00 70.50 125 CYS A C 1
ATOM 977 O O . CYS A 1 125 ? -42.364 4.386 31.166 1.00 70.50 125 CYS A O 1
ATOM 979 N N . GLN A 1 126 ? -43.420 2.782 29.955 1.00 53.19 126 GLN A N 1
ATOM 980 C CA . GLN A 1 126 ? -44.761 2.950 30.518 1.00 53.19 126 GLN A CA 1
ATOM 981 C C . GLN A 1 126 ? -44.864 2.222 31.855 1.00 53.19 126 GLN A C 1
ATOM 983 O O . GLN A 1 126 ? -44.291 1.111 31.957 1.00 53.19 126 GLN A O 1
#

Foldseek 3Di:
DDPDDDFDFPCVVPDDDDPVSVVVRVLVVVVVVLVVCVVVVPPPSCVLVVQLVVCLLVLVQQSNLVSDSHSVVSVVVQCVQPVDPVCSPPPDGNPQPNPGPPSVVVVVVVVVVVVVVVVVPDDPDD